Protein AF-A0A269PNB1-F1 (afdb_monomer_lite)

Foldseek 3Di:
DLPVLVVQLVVLVVCCVVPPDLVSLCSSLVSCVVNVNLVSNLVSLVSNCVRPNDLVSLVSNLVSCVVVVVLVSNLVSLVVCVVVPDDPVSLVSNLVSCVVVVVLQSNLVSVLVCLLVVNDDPVCVVVNLVSCCVNPRDVVSVVSVVVSVVVVVVVVD

Secondary structure (DSSP, 8-state):
-HHHHHHHHHHHHHHHHHS--HHHHHHHHHHHHHTT-HHHHHHHHHHHHHH---HHHHHHHHHHHHHTT-HHHHHHHHHHHGGG---HHHHHHHHHHHHHTT-HHHHHHHHHHHHHTT-S-GGGHHHHHHHHHHHH-HHHHHHHHHHHHHHHHHH--

Radius of gyration: 19.67 Å; chains: 1; bounding box: 58×27×48 Å

Sequence (157 aa):
MTGKLKLAAKLAKQKATIYASEENYLLASRLAVQSGDIASAAKLMEQVIKFKENKENLLKLHEYSRWQGNLVSALQVSLKLLKYQPNEKQLRAGLEEASSIADLAAMSDFYFVLVQKQWLKNDEYESWLTITDKAYGAEYVVTQLEKILKDLILIAF

Structure (mmCIF, N/CA/C/O backbone):
data_AF-A0A269PNB1-F1
#
_entry.id   AF-A0A269PNB1-F1
#
loop_
_atom_site.group_PDB
_atom_site.id
_atom_site.type_symbol
_atom_site.label_atom_id
_atom_site.label_alt_id
_atom_site.label_comp_id
_atom_site.label_asym_id
_atom_site.label_entity_id
_atom_site.label_seq_id
_atom_site.pdbx_PDB_ins_code
_atom_site.Cartn_x
_atom_site.Cartn_y
_atom_site.Cartn_z
_atom_site.occupancy
_atom_site.B_iso_or_equiv
_atom_site.auth_seq_id
_atom_site.auth_comp_id
_atom_site.auth_asym_id
_atom_site.auth_atom_id
_atom_site.pdbx_PDB_model_num
ATOM 1 N N . MET A 1 1 ? -21.532 -12.122 22.223 1.00 56.88 1 MET A N 1
ATOM 2 C CA . MET A 1 1 ? -20.282 -11.372 22.519 1.00 56.88 1 MET A CA 1
ATOM 3 C C . MET A 1 1 ? -20.094 -10.095 21.683 1.00 56.88 1 MET A C 1
ATOM 5 O O . MET A 1 1 ? -19.381 -9.204 22.123 1.00 56.88 1 MET A O 1
ATOM 9 N N . THR A 1 2 ? -20.773 -9.930 20.544 1.00 70.12 2 THR A N 1
ATOM 10 C CA . THR A 1 2 ? -20.612 -8.793 19.611 1.00 70.12 2 THR A CA 1
ATOM 11 C C . THR A 1 2 ? -21.078 -7.423 20.135 1.00 70.12 2 THR A C 1
ATOM 13 O O . THR A 1 2 ? -20.516 -6.401 19.752 1.00 70.12 2 THR A O 1
ATOM 16 N N . GLY A 1 3 ? -22.063 -7.368 21.040 1.00 85.25 3 GLY A N 1
ATOM 17 C CA . GLY A 1 3 ? -22.617 -6.098 21.541 1.00 85.25 3 GLY A CA 1
ATOM 18 C C . GLY A 1 3 ? -21.643 -5.251 22.373 1.00 85.25 3 GLY A C 1
ATOM 19 O O . GLY A 1 3 ? -21.555 -4.041 22.171 1.00 85.25 3 GLY A O 1
ATOM 20 N N . LYS A 1 4 ? -20.858 -5.878 23.265 1.00 91.31 4 LYS A N 1
ATOM 21 C CA . LYS A 1 4 ? -19.879 -5.167 24.113 1.00 91.31 4 LYS A CA 1
ATOM 22 C C . LYS A 1 4 ? -18.737 -4.570 23.286 1.00 91.31 4 LYS A C 1
ATOM 24 O O . LYS A 1 4 ? -18.339 -3.437 23.534 1.00 91.31 4 LYS A O 1
ATOM 29 N N . LEU A 1 5 ? -18.263 -5.300 22.272 1.00 91.44 5 LEU A N 1
ATOM 30 C CA . LEU A 1 5 ? -17.208 -4.831 21.367 1.00 91.44 5 LEU A CA 1
ATOM 31 C C . LEU A 1 5 ? -17.671 -3.646 20.514 1.00 91.44 5 LEU A C 1
ATOM 33 O O . LEU A 1 5 ? -16.953 -2.656 20.411 1.00 91.44 5 LEU A O 1
ATOM 37 N N . LYS A 1 6 ? -18.897 -3.691 19.974 1.00 93.12 6 LYS A N 1
ATOM 38 C CA . LYS A 1 6 ? -19.474 -2.557 19.233 1.00 93.12 6 LYS A CA 1
ATOM 39 C C . LYS A 1 6 ? -19.618 -1.306 20.105 1.00 93.12 6 LYS A C 1
ATOM 41 O O . LYS A 1 6 ? -19.312 -0.205 19.651 1.00 93.12 6 LYS A O 1
ATOM 46 N N . LEU A 1 7 ? -20.039 -1.464 21.364 1.00 94.75 7 LEU A N 1
ATOM 47 C CA . LEU A 1 7 ? -20.109 -0.346 22.308 1.00 94.75 7 LEU A CA 1
ATOM 48 C C . LEU A 1 7 ? -18.715 0.219 22.622 1.00 94.75 7 LEU A C 1
ATOM 50 O O . LEU A 1 7 ? -18.533 1.433 22.571 1.00 94.75 7 LEU A O 1
ATOM 54 N N . ALA A 1 8 ? -17.730 -0.642 22.887 1.00 95.44 8 ALA A N 1
ATOM 55 C CA . ALA A 1 8 ? -16.353 -0.223 23.144 1.00 95.44 8 ALA A CA 1
ATOM 56 C C . ALA A 1 8 ? -15.757 0.544 21.952 1.00 95.44 8 ALA A C 1
ATOM 58 O O . ALA A 1 8 ? -15.187 1.617 22.141 1.00 95.44 8 ALA A O 1
ATOM 59 N N . ALA A 1 9 ? -15.955 0.053 20.723 1.00 95.50 9 ALA A N 1
ATOM 60 C CA . ALA A 1 9 ? -15.525 0.736 19.504 1.00 95.50 9 ALA A CA 1
ATOM 61 C C . ALA A 1 9 ? -16.186 2.117 19.354 1.00 95.50 9 ALA A C 1
ATOM 63 O O . ALA A 1 9 ? -15.508 3.102 19.054 1.00 95.50 9 ALA A O 1
ATOM 64 N N . LYS A 1 10 ? -17.494 2.221 19.634 1.00 96.69 10 LYS A N 1
ATOM 65 C CA . LYS A 1 10 ? -18.222 3.499 19.608 1.00 96.69 10 LYS A CA 1
ATOM 66 C C . LYS A 1 10 ? -17.655 4.502 20.617 1.00 96.69 10 LYS A C 1
ATOM 68 O O . LYS A 1 10 ? -17.397 5.645 20.245 1.00 96.69 10 LYS A O 1
ATOM 73 N N . LEU A 1 11 ? -17.439 4.082 21.864 1.00 97.19 11 LEU A N 1
ATOM 74 C CA . LEU A 1 11 ? -16.887 4.941 22.919 1.00 97.19 11 LEU A CA 1
ATOM 75 C C . LEU A 1 11 ? -15.446 5.364 22.611 1.00 97.19 11 LEU A C 1
ATOM 77 O O . LEU A 1 11 ? -15.098 6.529 22.782 1.00 97.19 11 LEU A O 1
ATOM 81 N N . ALA A 1 12 ? -14.619 4.450 22.100 1.00 97.31 12 ALA A N 1
ATOM 82 C CA . ALA A 1 12 ? -13.248 4.766 21.710 1.00 97.31 12 ALA A CA 1
ATOM 83 C C . ALA A 1 12 ? -13.199 5.772 20.553 1.00 97.31 12 ALA A C 1
ATOM 85 O O . ALA A 1 12 ? -12.416 6.717 20.603 1.00 97.31 12 ALA A O 1
ATOM 86 N N . LYS A 1 13 ? -14.082 5.631 19.555 1.00 96.94 13 LYS A N 1
ATOM 87 C CA . LYS A 1 13 ? -14.230 6.611 18.471 1.00 96.94 13 LYS A CA 1
ATOM 88 C C . LYS A 1 13 ? -14.627 7.987 19.008 1.00 96.94 13 LYS A C 1
ATOM 90 O O . LYS A 1 13 ? -14.002 8.973 18.639 1.00 96.94 13 LYS A O 1
ATOM 95 N N . GLN A 1 14 ? -15.612 8.054 19.907 1.00 97.19 14 GLN A N 1
ATOM 96 C CA . GLN A 1 14 ? -16.012 9.313 20.550 1.00 97.19 14 GLN A CA 1
ATOM 97 C C . GLN A 1 14 ? -14.853 9.946 21.326 1.00 97.19 14 GLN A C 1
ATOM 99 O O . GLN A 1 14 ? -14.584 11.134 21.161 1.00 97.19 14 GLN A O 1
ATOM 104 N N . LYS A 1 15 ? -14.122 9.149 22.115 1.00 97.19 15 LYS A N 1
ATOM 105 C CA . LYS A 1 15 ? -12.938 9.613 22.845 1.00 97.19 15 LYS A CA 1
ATOM 106 C C . LYS A 1 15 ? -11.879 10.172 21.895 1.00 97.19 15 LYS A C 1
ATOM 108 O O . LYS A 1 15 ? -11.353 11.238 22.175 1.00 97.19 15 LYS A O 1
ATOM 113 N N . ALA A 1 16 ? -11.593 9.496 20.782 1.00 96.88 16 ALA A N 1
ATOM 114 C CA . ALA A 1 16 ? -10.615 9.958 19.797 1.00 96.88 16 ALA A CA 1
ATOM 115 C C . ALA A 1 16 ? -11.036 11.262 19.099 1.00 96.88 16 ALA A C 1
ATOM 117 O O . ALA A 1 16 ? -10.180 12.074 18.767 1.00 96.88 16 ALA A O 1
ATOM 118 N N . THR A 1 17 ? -12.340 11.490 18.912 1.00 94.94 17 THR A N 1
ATOM 119 C CA . THR A 1 17 ? -12.858 12.757 18.373 1.00 94.94 17 THR A CA 1
ATOM 120 C C . THR A 1 17 ? -12.750 13.907 19.376 1.00 94.94 17 THR A C 1
ATOM 122 O O . THR A 1 17 ? -12.390 15.010 18.983 1.00 94.94 17 THR A O 1
ATOM 125 N N . ILE A 1 18 ? -13.051 13.668 20.657 1.00 96.50 18 ILE A N 1
ATOM 126 C CA . ILE A 1 18 ? -13.021 14.711 21.701 1.00 96.50 18 ILE A CA 1
ATOM 127 C C . ILE A 1 18 ? -11.580 15.011 22.137 1.00 96.50 18 ILE A C 1
ATOM 129 O O . ILE A 1 18 ? -11.192 16.166 22.280 1.00 96.50 18 ILE A O 1
ATOM 133 N N . TYR A 1 19 ? -10.782 13.964 22.332 1.00 96.19 19 TYR A N 1
ATOM 134 C CA . TYR A 1 19 ? -9.398 14.023 22.789 1.00 96.19 19 TYR A CA 1
ATOM 135 C C . TYR A 1 19 ? -8.488 13.454 21.697 1.00 96.19 19 TYR A C 1
ATOM 137 O O . TYR A 1 19 ? -8.030 12.311 21.772 1.00 96.19 19 TYR A O 1
ATOM 145 N N . ALA A 1 20 ? -8.262 14.244 20.650 1.00 94.94 20 ALA A N 1
ATOM 146 C CA . ALA A 1 20 ? -7.485 13.825 19.490 1.00 94.94 20 ALA A CA 1
ATOM 147 C C . ALA A 1 20 ? -6.009 13.578 19.856 1.00 94.94 20 ALA A C 1
ATOM 149 O O . ALA A 1 20 ? -5.275 14.501 20.197 1.00 94.94 20 ALA A O 1
ATOM 150 N N . SER A 1 21 ? -5.577 12.320 19.765 1.00 95.62 21 SER A N 1
ATOM 151 C CA . SER A 1 21 ? -4.179 11.905 19.915 1.00 95.62 21 SER A CA 1
ATOM 152 C C . SER A 1 21 ? -3.910 10.638 19.104 1.00 95.62 21 SER A C 1
ATOM 154 O O . SER A 1 21 ? -4.839 9.871 18.828 1.00 95.62 21 SER A O 1
ATOM 156 N N . GLU A 1 22 ? -2.642 10.393 18.752 1.00 95.31 22 GLU A N 1
ATOM 157 C CA . GLU A 1 22 ? -2.219 9.169 18.050 1.00 95.31 22 GLU A CA 1
ATOM 158 C C . GLU A 1 22 ? -2.727 7.911 18.777 1.00 95.31 22 GLU A C 1
ATOM 160 O O . GLU A 1 22 ? -3.367 7.051 18.173 1.00 95.31 22 GLU A O 1
ATOM 165 N N . GLU A 1 23 ? -2.527 7.845 20.096 1.00 96.06 23 GLU A N 1
ATOM 166 C CA . GLU A 1 23 ? -2.924 6.712 20.938 1.00 96.06 23 GLU A CA 1
ATOM 167 C C . GLU A 1 23 ? -4.439 6.473 20.948 1.00 96.06 23 GLU A C 1
ATOM 169 O O . GLU A 1 23 ? -4.890 5.328 20.841 1.00 96.06 23 GLU A O 1
ATOM 174 N N . ASN A 1 24 ? -5.244 7.538 21.044 1.00 97.25 24 ASN A N 1
ATOM 175 C CA . ASN A 1 24 ? -6.699 7.400 21.058 1.00 97.25 24 ASN A CA 1
ATOM 176 C C . ASN A 1 24 ? -7.225 6.934 19.691 1.00 97.25 24 ASN A C 1
ATOM 178 O O . ASN A 1 24 ? -8.103 6.069 19.647 1.00 97.25 24 ASN A O 1
ATOM 182 N N . TYR A 1 25 ? -6.668 7.436 18.582 1.00 97.94 25 TYR A N 1
ATOM 183 C CA . TYR A 1 25 ? -7.028 6.966 17.240 1.00 97.94 25 TYR A CA 1
ATOM 184 C C . TYR A 1 25 ? -6.578 5.522 16.985 1.00 97.94 25 TYR A C 1
ATOM 186 O O . TYR A 1 25 ? -7.347 4.740 16.421 1.00 97.94 25 TYR A O 1
ATOM 194 N N . LEU A 1 26 ? -5.390 5.133 17.457 1.00 96.88 26 LEU A N 1
ATOM 195 C CA . LEU A 1 26 ? -4.899 3.754 17.382 1.00 96.88 26 LEU A CA 1
ATOM 196 C C . LEU A 1 26 ? -5.807 2.786 18.147 1.00 96.88 26 LEU A C 1
ATOM 198 O O . LEU A 1 26 ? -6.180 1.735 17.619 1.00 96.88 26 LEU A O 1
ATOM 202 N N . LEU A 1 27 ? -6.188 3.139 19.378 1.00 97.12 27 LEU A N 1
ATOM 203 C CA . LEU A 1 27 ? -7.104 2.334 20.185 1.00 97.12 27 LEU A CA 1
ATOM 204 C C . LEU A 1 27 ? -8.468 2.200 19.500 1.00 97.12 27 LEU A C 1
ATOM 206 O O . LEU A 1 27 ? -9.002 1.094 19.396 1.00 97.12 27 LEU A O 1
ATOM 210 N N . ALA A 1 28 ? -9.017 3.312 19.005 1.00 97.69 28 ALA A N 1
ATOM 211 C CA . ALA A 1 28 ? -10.292 3.315 18.302 1.00 97.69 28 ALA A CA 1
ATOM 212 C C . ALA A 1 28 ? -10.244 2.455 17.028 1.00 97.69 28 ALA A C 1
ATOM 214 O O . ALA A 1 28 ? -11.162 1.669 16.797 1.00 97.69 28 ALA A O 1
ATOM 215 N N . SER A 1 29 ? -9.172 2.553 16.232 1.00 97.81 29 SER A N 1
ATOM 216 C CA . SER A 1 29 ? -8.988 1.747 15.019 1.00 97.81 29 SER A CA 1
ATOM 217 C C . SER A 1 29 ? -8.949 0.252 15.349 1.00 97.81 29 SER A C 1
ATOM 219 O O . SER A 1 29 ? -9.688 -0.536 14.760 1.00 97.81 29 SER A O 1
ATOM 221 N N . ARG A 1 30 ? -8.178 -0.140 16.372 1.00 97.00 30 ARG A N 1
ATOM 222 C CA . ARG A 1 30 ? -8.081 -1.536 16.826 1.00 97.00 30 ARG A CA 1
ATOM 223 C C . ARG A 1 30 ? -9.433 -2.102 17.266 1.00 97.00 30 ARG A C 1
ATOM 225 O O . ARG A 1 30 ? -9.788 -3.213 16.882 1.00 97.00 30 ARG A O 1
ATOM 232 N N . LEU A 1 31 ? -10.190 -1.347 18.063 1.00 97.12 31 LEU A N 1
ATOM 233 C CA . LEU A 1 31 ? -11.515 -1.772 18.520 1.00 97.12 31 LEU A CA 1
ATOM 234 C C . LEU A 1 31 ? -12.521 -1.845 17.364 1.00 97.12 31 LEU A C 1
ATOM 236 O O . LEU A 1 31 ? -13.361 -2.743 17.350 1.00 97.12 31 LEU A O 1
ATOM 240 N N . ALA A 1 32 ? -12.414 -0.955 16.372 1.00 96.50 32 ALA A N 1
ATOM 241 C CA . ALA A 1 32 ? -13.229 -1.017 15.164 1.00 96.50 32 ALA A CA 1
ATOM 242 C C . ALA A 1 32 ? -12.985 -2.328 14.394 1.00 96.50 32 ALA A C 1
ATOM 244 O O . ALA A 1 32 ? -13.958 -3.036 14.124 1.00 96.50 32 ALA A O 1
ATOM 245 N N . VAL A 1 33 ? -11.722 -2.730 14.181 1.00 96.75 33 VAL A N 1
ATOM 246 C CA . VAL A 1 33 ? -11.385 -4.043 13.586 1.00 96.75 33 VAL A CA 1
ATOM 247 C C . VAL A 1 33 ? -11.995 -5.193 14.382 1.00 96.75 33 VAL A C 1
ATOM 249 O O . VAL A 1 33 ? -12.697 -6.027 13.819 1.00 96.75 33 VAL A O 1
ATOM 252 N N . GLN A 1 34 ? -11.792 -5.216 15.704 1.00 95.25 34 GLN A N 1
ATOM 253 C CA . GLN A 1 34 ? -12.322 -6.276 16.577 1.00 95.25 34 GLN A CA 1
ATOM 254 C C . GLN A 1 34 ? -13.855 -6.351 16.574 1.00 95.25 34 GLN A C 1
ATOM 256 O O . GLN A 1 34 ? -14.432 -7.405 16.837 1.00 95.25 34 GLN A O 1
ATOM 261 N N . SER A 1 35 ? -14.528 -5.237 16.285 1.00 95.06 35 SER A N 1
ATOM 262 C CA . SER A 1 35 ? -15.986 -5.173 16.159 1.00 95.06 35 SER A CA 1
ATOM 263 C C . SER A 1 35 ? -16.512 -5.554 14.766 1.00 95.06 35 SER A C 1
ATOM 265 O O . SER A 1 35 ? -17.731 -5.634 14.589 1.00 95.06 35 SER A O 1
ATOM 267 N N . GLY A 1 36 ? -15.616 -5.796 13.801 1.00 93.88 36 GLY A N 1
ATOM 268 C CA . GLY A 1 36 ? -15.922 -6.083 12.396 1.00 93.88 36 GLY A CA 1
ATOM 269 C C . GLY A 1 36 ? -16.133 -4.845 11.516 1.00 93.88 36 GLY A C 1
ATOM 270 O O . GLY A 1 36 ? -16.489 -4.985 10.351 1.00 93.88 36 GLY A O 1
ATOM 271 N N . ASP A 1 37 ? -15.920 -3.635 12.039 1.00 95.19 37 ASP A N 1
ATOM 272 C CA . ASP A 1 37 ? -16.062 -2.382 11.289 1.00 95.19 37 ASP A CA 1
ATOM 273 C C . ASP A 1 37 ? -14.713 -1.959 10.683 1.00 95.19 37 ASP A C 1
ATOM 275 O O . ASP A 1 37 ? -14.041 -1.033 11.150 1.00 95.19 37 ASP A O 1
ATOM 279 N N . ILE A 1 38 ? -14.300 -2.675 9.633 1.00 96.31 38 ILE A N 1
ATOM 280 C CA . ILE A 1 38 ? -13.030 -2.416 8.938 1.00 96.31 38 ILE A CA 1
ATOM 281 C C . ILE A 1 38 ? -13.035 -1.024 8.289 1.00 96.31 38 ILE A C 1
ATOM 283 O O . ILE A 1 38 ? -11.999 -0.359 8.255 1.00 96.31 38 ILE A O 1
ATOM 287 N N . ALA A 1 39 ? -14.195 -0.548 7.822 1.00 95.56 39 ALA A N 1
ATOM 288 C CA . ALA A 1 39 ? -14.363 0.783 7.235 1.00 95.56 39 ALA A CA 1
ATOM 289 C C . ALA A 1 39 ? -13.989 1.895 8.224 1.00 95.56 39 ALA A C 1
ATOM 291 O O . ALA A 1 39 ? -13.181 2.773 7.907 1.00 95.56 39 ALA A O 1
ATOM 292 N N . SER A 1 40 ? -14.529 1.846 9.446 1.00 96.25 40 SER A N 1
ATOM 293 C CA . SER A 1 40 ? -14.134 2.788 10.496 1.00 96.25 40 SER A CA 1
ATOM 294 C C . SER A 1 40 ? -12.674 2.608 10.900 1.00 96.25 40 SER A C 1
ATOM 296 O O . SER A 1 40 ? -11.997 3.608 11.139 1.00 96.25 40 SER A O 1
ATOM 298 N N . ALA A 1 41 ? -12.172 1.371 10.960 1.00 97.25 41 ALA A N 1
ATOM 299 C CA . ALA A 1 41 ? -10.780 1.111 11.317 1.00 97.25 41 ALA A CA 1
ATOM 300 C C . ALA A 1 41 ? -9.792 1.816 10.376 1.00 97.25 41 ALA A C 1
ATOM 302 O O . ALA A 1 41 ? -8.885 2.496 10.864 1.00 97.25 41 ALA A O 1
ATOM 303 N N . ALA A 1 42 ? -10.003 1.720 9.058 1.00 97.25 42 ALA A N 1
ATOM 304 C CA . ALA A 1 42 ? -9.180 2.399 8.056 1.00 97.25 42 ALA A CA 1
ATOM 305 C C . ALA A 1 42 ? -9.233 3.926 8.201 1.00 97.25 42 ALA A C 1
ATOM 307 O O . ALA A 1 42 ? -8.189 4.559 8.324 1.00 97.25 42 ALA A O 1
ATOM 308 N N . LYS A 1 43 ? -10.432 4.517 8.317 1.00 96.75 43 LYS A N 1
ATOM 309 C CA . LYS A 1 43 ? -10.590 5.976 8.498 1.00 96.75 43 LYS A CA 1
ATOM 310 C C . LYS A 1 43 ? -9.905 6.506 9.757 1.00 96.75 43 LYS A C 1
ATOM 312 O O . LYS A 1 43 ? -9.378 7.617 9.770 1.00 96.75 43 LYS A O 1
ATOM 317 N N . LEU A 1 44 ? -9.934 5.729 10.839 1.00 97.81 44 LEU A N 1
ATOM 318 C CA . LEU A 1 44 ? -9.232 6.068 12.076 1.00 97.81 44 LEU A CA 1
ATOM 319 C C . LEU A 1 44 ? -7.716 5.945 11.889 1.00 97.81 44 LEU A C 1
ATOM 321 O O . LEU A 1 44 ? -6.977 6.795 12.376 1.00 97.81 44 LEU A O 1
ATOM 325 N N . MET A 1 45 ? -7.259 4.945 11.135 1.00 97.75 45 MET A N 1
ATOM 326 C CA . MET A 1 45 ? -5.844 4.752 10.825 1.00 97.75 45 MET A CA 1
ATOM 327 C C . MET A 1 45 ? -5.275 5.861 9.929 1.00 97.75 45 MET A C 1
ATOM 329 O O . MET A 1 45 ? -4.142 6.293 10.127 1.00 97.75 45 MET A O 1
ATOM 333 N N . GLU A 1 46 ? -6.075 6.408 9.012 1.00 96.62 46 GLU A N 1
ATOM 334 C CA . GLU A 1 46 ? -5.719 7.630 8.281 1.00 96.62 46 GLU A CA 1
ATOM 335 C C . GLU A 1 46 ? -5.460 8.804 9.234 1.00 96.62 46 GLU A C 1
ATOM 337 O O . GLU A 1 46 ? -4.529 9.574 9.007 1.00 96.62 46 GLU A O 1
ATOM 342 N N . GLN A 1 47 ? -6.231 8.937 10.325 1.00 97.44 47 GLN A N 1
ATOM 343 C CA . GLN A 1 47 ? -5.947 9.965 11.333 1.00 97.44 47 GLN A CA 1
ATOM 344 C C . GLN A 1 47 ? -4.640 9.672 12.067 1.00 97.44 47 GLN A C 1
ATOM 346 O O . GLN A 1 47 ? -3.833 10.582 12.217 1.00 97.44 47 GLN A O 1
ATOM 351 N N . VAL A 1 48 ? -4.386 8.418 12.462 1.00 96.94 48 VAL A N 1
ATOM 352 C CA . VAL A 1 48 ? -3.109 8.014 13.085 1.00 96.94 48 VAL A CA 1
ATOM 353 C C . VAL A 1 48 ? -1.920 8.445 12.222 1.00 96.94 48 VAL A C 1
ATOM 355 O O . VAL A 1 48 ? -0.982 9.060 12.722 1.00 96.94 48 VAL A O 1
ATOM 358 N N . ILE A 1 49 ? -1.981 8.179 10.916 1.00 96.25 49 ILE A N 1
ATOM 359 C CA . ILE A 1 49 ? -0.911 8.519 9.970 1.00 96.25 49 ILE A CA 1
ATOM 360 C C . ILE A 1 49 ? -0.707 10.035 9.844 1.00 96.25 49 ILE A C 1
ATOM 362 O O . ILE A 1 49 ? 0.428 10.470 9.673 1.00 96.25 49 ILE A O 1
ATOM 366 N N . LYS A 1 50 ? -1.762 10.851 9.985 1.00 95.06 50 LYS A N 1
ATOM 367 C CA . LYS A 1 50 ? -1.625 12.320 10.017 1.00 95.06 50 LYS A CA 1
ATOM 368 C C . LYS A 1 50 ? -0.867 12.823 11.246 1.00 95.06 50 LYS A C 1
ATOM 370 O O . LYS A 1 50 ? -0.178 13.829 11.139 1.00 95.06 50 LYS A O 1
ATOM 375 N N . PHE A 1 51 ? -0.989 12.150 12.394 1.00 92.25 51 PHE A N 1
ATOM 376 C CA . PHE A 1 51 ? -0.185 12.477 13.579 1.00 92.25 51 PHE A CA 1
ATOM 377 C C . PHE A 1 51 ? 1.254 12.002 13.419 1.00 92.25 51 PHE A C 1
ATOM 379 O O . PHE A 1 51 ? 2.192 12.749 13.689 1.00 92.25 51 PHE A O 1
ATOM 386 N N . LYS A 1 52 ? 1.423 10.747 12.996 1.00 91.19 52 LYS A N 1
ATOM 387 C CA . LYS A 1 52 ? 2.733 10.120 12.866 1.00 91.19 52 LYS A CA 1
ATOM 388 C C . LYS A 1 52 ? 2.728 9.078 11.762 1.00 91.19 52 LYS A C 1
ATOM 390 O O . LYS A 1 52 ? 2.358 7.913 11.953 1.00 91.19 52 LYS A O 1
ATOM 395 N N . GLU A 1 53 ? 3.216 9.491 10.601 1.00 94.44 53 GLU A N 1
ATOM 396 C CA . GLU A 1 53 ? 3.446 8.573 9.499 1.00 94.44 53 GLU A CA 1
ATOM 397 C C . GLU A 1 53 ? 4.703 7.738 9.774 1.00 94.44 53 GLU A C 1
ATOM 399 O O . GLU A 1 53 ? 5.815 8.250 9.904 1.00 94.44 53 GLU A O 1
ATOM 404 N N . ASN A 1 54 ? 4.523 6.425 9.879 1.00 95.50 54 ASN A N 1
ATOM 405 C CA . ASN A 1 54 ? 5.614 5.467 9.999 1.00 95.50 54 ASN A CA 1
ATOM 406 C C . ASN A 1 54 ? 5.254 4.165 9.272 1.00 95.50 54 ASN A C 1
ATOM 408 O O . ASN A 1 54 ? 4.091 3.926 8.936 1.00 95.50 54 ASN A O 1
ATOM 412 N N . LYS A 1 55 ? 6.267 3.322 9.042 1.00 95.81 55 LYS A N 1
ATOM 413 C CA . LYS A 1 55 ? 6.129 2.061 8.303 1.00 95.81 55 LYS A CA 1
ATOM 414 C C . LYS A 1 55 ? 5.040 1.157 8.884 1.00 95.81 55 LYS A C 1
ATOM 416 O O . LYS A 1 55 ? 4.214 0.653 8.135 1.00 95.81 55 LYS A O 1
ATOM 421 N N . GLU A 1 56 ? 5.022 0.959 10.201 1.00 95.69 56 GLU A N 1
ATOM 422 C CA . GLU A 1 56 ? 4.069 0.057 10.861 1.00 95.69 56 GLU A CA 1
ATOM 423 C C . GLU A 1 56 ? 2.622 0.538 10.688 1.00 95.69 56 GLU A C 1
ATOM 425 O O . GLU A 1 56 ? 1.724 -0.247 10.383 1.00 95.69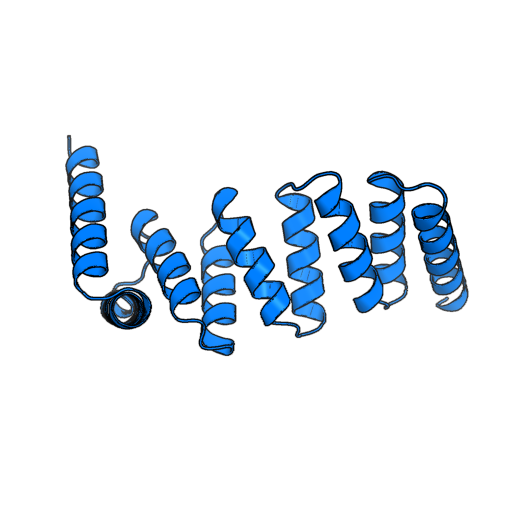 56 GLU A O 1
ATOM 430 N N . ASN A 1 57 ? 2.404 1.845 10.828 1.00 96.06 57 ASN A N 1
ATOM 431 C CA . ASN A 1 57 ? 1.089 2.449 10.682 1.00 96.06 57 ASN A CA 1
ATOM 432 C C . ASN A 1 57 ? 0.581 2.373 9.233 1.00 96.06 57 ASN A C 1
ATOM 434 O O . ASN A 1 57 ? -0.589 2.066 9.001 1.00 96.06 57 ASN A O 1
ATOM 438 N N . LEU A 1 58 ? 1.463 2.590 8.255 1.00 97.81 58 LEU A N 1
ATOM 439 C CA . LEU A 1 58 ? 1.126 2.421 6.843 1.00 97.81 58 LEU A CA 1
ATOM 440 C C . LEU A 1 58 ? 0.802 0.963 6.508 1.00 97.81 58 LEU A C 1
ATOM 442 O O . LEU A 1 58 ? -0.186 0.718 5.830 1.00 97.81 58 LEU A O 1
ATOM 446 N N . LEU A 1 59 ? 1.555 -0.009 7.031 1.00 96.81 59 LEU A N 1
ATOM 447 C CA . LEU A 1 59 ? 1.263 -1.429 6.800 1.00 96.81 59 LEU A CA 1
ATOM 448 C C . LEU A 1 59 ? -0.122 -1.836 7.320 1.00 96.81 59 LEU A C 1
ATOM 450 O O . LEU A 1 59 ? -0.843 -2.548 6.628 1.00 96.81 59 LEU A O 1
ATOM 454 N N . LYS A 1 60 ? -0.536 -1.334 8.490 1.00 96.88 60 LYS A N 1
ATOM 455 C CA . LYS A 1 60 ? -1.894 -1.575 9.011 1.00 96.88 60 LYS A CA 1
ATOM 456 C C . LYS A 1 60 ? -2.968 -0.946 8.124 1.00 96.88 60 LYS A C 1
ATOM 458 O O . LYS A 1 60 ? -3.978 -1.582 7.842 1.00 96.88 60 LYS A O 1
ATOM 463 N N . LEU A 1 61 ? -2.766 0.293 7.666 1.00 97.75 61 LEU A N 1
ATOM 464 C CA . LEU A 1 61 ? -3.725 0.931 6.756 1.00 97.75 61 LEU A CA 1
ATOM 465 C C . LEU A 1 61 ? -3.806 0.195 5.408 1.00 97.75 61 LEU A C 1
ATOM 467 O O . LEU A 1 61 ? -4.900 0.050 4.859 1.00 97.75 61 LEU A O 1
ATOM 471 N N . HIS A 1 62 ? -2.671 -0.283 4.892 1.00 97.94 62 HIS A N 1
ATOM 472 C CA . HIS A 1 62 ? -2.606 -1.097 3.677 1.00 97.94 62 HIS A CA 1
ATOM 473 C C . HIS A 1 62 ? -3.439 -2.373 3.825 1.00 97.94 62 HIS A C 1
ATOM 475 O O . HIS A 1 62 ? -4.327 -2.628 3.012 1.00 97.94 62 HIS 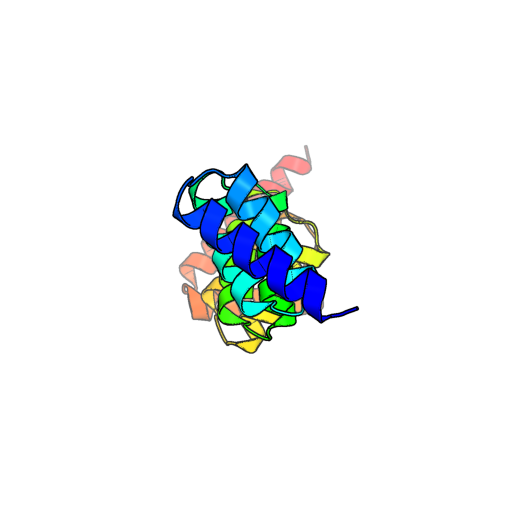A O 1
ATOM 481 N N . GLU A 1 63 ? -3.235 -3.106 4.920 1.00 97.19 63 GLU A N 1
ATOM 482 C CA . GLU A 1 63 ? -3.988 -4.317 5.247 1.00 97.19 63 GLU A CA 1
ATOM 483 C C . GLU A 1 63 ? -5.497 -4.049 5.329 1.00 97.19 63 GLU A C 1
ATOM 485 O O . GLU A 1 63 ? -6.289 -4.748 4.693 1.00 97.19 63 GLU A O 1
ATOM 490 N N . TYR A 1 64 ? -5.912 -2.989 6.030 1.00 97.62 64 TYR A N 1
ATOM 491 C CA . TYR A 1 64 ? -7.331 -2.634 6.131 1.00 97.62 64 TYR A CA 1
ATOM 492 C C . TYR A 1 64 ? -7.937 -2.265 4.774 1.00 97.62 64 TYR A C 1
ATOM 494 O O . TYR A 1 64 ? -9.075 -2.637 4.493 1.00 97.62 64 TYR A O 1
ATOM 502 N N . SER A 1 65 ? -7.184 -1.566 3.921 1.00 97.12 65 SER A N 1
ATOM 503 C CA . SER A 1 65 ? -7.631 -1.203 2.570 1.00 97.12 65 SER A CA 1
ATOM 504 C C . SER A 1 65 ? -7.816 -2.446 1.697 1.00 97.12 65 SER A C 1
ATOM 506 O O . SER A 1 65 ? -8.829 -2.574 1.007 1.00 97.12 65 SER A O 1
ATOM 508 N N . ARG A 1 66 ? -6.892 -3.413 1.793 1.00 96.06 66 ARG A N 1
ATOM 509 C CA . ARG A 1 66 ? -6.996 -4.713 1.114 1.00 96.06 66 ARG A CA 1
ATOM 510 C C . ARG A 1 66 ? -8.188 -5.528 1.606 1.00 96.06 66 ARG A C 1
ATOM 512 O O . ARG A 1 66 ? -8.924 -6.055 0.780 1.00 96.06 66 ARG A O 1
ATOM 519 N N . TRP A 1 67 ? -8.437 -5.592 2.916 1.00 96.00 67 TRP A N 1
ATOM 520 C CA . TRP A 1 67 ? -9.609 -6.290 3.468 1.00 96.00 67 TRP A CA 1
ATOM 521 C C . TRP A 1 67 ? -10.942 -5.700 3.005 1.00 96.00 67 TRP A C 1
ATOM 523 O O . TRP A 1 67 ? -11.929 -6.422 2.902 1.00 96.00 67 TRP A O 1
ATOM 533 N N . GLN A 1 68 ? -10.980 -4.401 2.707 1.00 95.62 68 GLN A N 1
ATOM 534 C CA . GLN A 1 68 ? -12.161 -3.742 2.145 1.00 95.62 68 GLN A CA 1
ATOM 535 C C . GLN A 1 68 ? -12.318 -3.954 0.633 1.00 95.62 68 GLN A C 1
ATOM 537 O O . GLN A 1 68 ? -13.327 -3.534 0.074 1.00 95.62 68 GLN A O 1
ATOM 542 N N . GLY A 1 69 ? -11.320 -4.531 -0.044 1.00 94.75 69 GLY A N 1
ATOM 543 C CA . GLY A 1 69 ? -11.262 -4.563 -1.506 1.00 94.75 69 GLY A CA 1
ATOM 544 C C . GLY A 1 69 ? -11.039 -3.184 -2.141 1.00 94.75 69 GLY A C 1
ATOM 545 O O . GLY A 1 69 ? -11.234 -3.024 -3.342 1.00 94.75 69 GLY A O 1
ATOM 546 N N . ASN A 1 70 ? -10.631 -2.175 -1.363 1.00 96.31 70 ASN A N 1
ATOM 547 C CA . ASN A 1 70 ? -10.366 -0.835 -1.873 1.00 96.31 70 ASN A CA 1
ATOM 548 C C . ASN A 1 70 ? -8.936 -0.761 -2.428 1.00 96.31 70 ASN A C 1
ATOM 550 O O . ASN A 1 70 ? -8.003 -0.320 -1.751 1.00 96.31 70 ASN A O 1
ATOM 554 N N . LEU A 1 71 ? -8.778 -1.222 -3.671 1.00 95.94 71 LEU A N 1
ATOM 555 C CA . LEU A 1 71 ? -7.485 -1.295 -4.354 1.00 95.94 71 LEU A CA 1
ATOM 556 C C . LEU A 1 71 ? -6.853 0.079 -4.593 1.00 95.94 71 LEU A C 1
ATOM 558 O O . LEU A 1 71 ? -5.637 0.195 -4.517 1.00 95.94 71 LEU A O 1
ATOM 562 N N . VAL A 1 72 ? -7.659 1.125 -4.799 1.00 97.25 72 VAL A N 1
ATOM 563 C CA . VAL A 1 72 ? -7.152 2.497 -4.965 1.00 97.25 72 VAL A CA 1
ATOM 564 C C . VAL A 1 72 ? -6.470 2.970 -3.681 1.00 97.25 72 VAL A C 1
ATOM 566 O O . VAL A 1 72 ? -5.332 3.434 -3.718 1.00 97.25 72 VAL A O 1
ATOM 569 N N . SER A 1 73 ? -7.125 2.811 -2.527 1.00 96.88 73 SER A N 1
ATOM 570 C CA . SER A 1 73 ? -6.514 3.167 -1.242 1.00 96.88 73 SER A CA 1
ATOM 571 C C . SER A 1 73 ? -5.340 2.257 -0.888 1.00 96.88 73 SER A C 1
ATOM 573 O O . SER A 1 73 ? -4.340 2.748 -0.369 1.00 96.88 73 SER A O 1
ATOM 575 N N . ALA A 1 74 ? -5.414 0.958 -1.200 1.00 98.06 74 ALA A N 1
ATOM 576 C CA . ALA A 1 74 ? -4.286 0.047 -1.004 1.00 98.06 74 ALA A CA 1
ATOM 577 C C . ALA A 1 74 ? -3.059 0.514 -1.804 1.00 98.06 74 ALA A C 1
ATOM 579 O O . ALA A 1 74 ? -2.003 0.730 -1.210 1.00 98.06 74 ALA A O 1
ATOM 580 N N . LEU A 1 75 ? -3.228 0.811 -3.097 1.00 98.50 75 LEU A N 1
ATOM 581 C CA . LEU A 1 75 ? -2.152 1.294 -3.957 1.00 98.50 75 LEU A CA 1
ATOM 582 C C . LEU A 1 75 ? -1.527 2.594 -3.439 1.00 98.50 75 LEU A C 1
ATOM 584 O O . LEU A 1 75 ? -0.304 2.711 -3.368 1.00 98.50 75 LEU A O 1
ATOM 588 N N . GLN A 1 76 ? -2.349 3.564 -3.025 1.00 97.88 76 GLN A N 1
ATOM 589 C CA . GLN A 1 76 ? -1.855 4.823 -2.453 1.00 97.88 76 GLN A CA 1
ATOM 590 C C . GLN A 1 76 ? -0.939 4.586 -1.247 1.00 97.88 76 GLN A C 1
ATOM 592 O O . GLN A 1 76 ? 0.067 5.277 -1.069 1.00 97.88 76 GLN A O 1
ATOM 597 N N . VAL A 1 77 ? -1.264 3.600 -0.411 1.00 97.94 77 VAL A N 1
ATOM 598 C CA . VAL A 1 77 ? -0.434 3.237 0.740 1.00 97.94 77 VAL A CA 1
ATOM 599 C C . VAL A 1 77 ? 0.810 2.462 0.303 1.00 97.94 77 VAL A C 1
ATOM 601 O O . VAL A 1 77 ? 1.891 2.732 0.826 1.00 97.94 77 VAL A O 1
ATOM 604 N N . SER A 1 78 ? 0.701 1.565 -0.679 1.00 98.38 78 SER A N 1
ATOM 605 C CA . SER A 1 78 ? 1.839 0.842 -1.262 1.00 98.38 78 SER A CA 1
ATOM 606 C C . SER A 1 78 ? 2.889 1.795 -1.839 1.00 98.38 78 SER A C 1
ATOM 608 O O . SER A 1 78 ? 4.078 1.637 -1.561 1.00 98.38 78 SER A O 1
ATOM 610 N N . LEU A 1 79 ? 2.464 2.846 -2.546 1.00 98.25 79 LEU A N 1
ATOM 611 C CA . LEU A 1 79 ? 3.354 3.899 -3.043 1.00 98.25 79 LEU A CA 1
ATOM 612 C C . LEU A 1 79 ? 4.060 4.634 -1.897 1.00 98.25 79 LEU A C 1
ATOM 614 O O . LEU A 1 79 ? 5.276 4.822 -1.925 1.00 98.25 79 LEU A O 1
ATOM 618 N N . LYS A 1 80 ? 3.337 4.979 -0.822 1.00 97.50 80 LYS A N 1
ATOM 619 C CA . LYS A 1 80 ? 3.961 5.559 0.380 1.00 97.50 80 LYS A CA 1
ATOM 620 C C . LYS A 1 80 ? 4.963 4.615 1.038 1.00 97.50 80 LYS A C 1
ATOM 622 O O . LYS A 1 80 ? 5.929 5.086 1.633 1.00 97.50 80 LYS A O 1
ATOM 627 N N . LEU A 1 81 ? 4.746 3.303 0.966 1.00 97.75 81 LEU A N 1
ATOM 628 C CA . LEU A 1 81 ? 5.638 2.298 1.544 1.00 97.75 81 LEU A CA 1
ATOM 629 C C . LEU A 1 81 ? 6.964 2.155 0.781 1.00 97.75 81 LEU A C 1
ATOM 631 O O . LEU A 1 81 ? 7.932 1.681 1.383 1.00 97.75 81 LEU A O 1
ATOM 635 N N . LEU A 1 82 ? 7.065 2.637 -0.466 1.00 96.94 82 LEU A N 1
ATOM 636 C CA . LEU A 1 82 ? 8.315 2.624 -1.241 1.00 96.94 82 LEU A CA 1
ATOM 637 C C . LEU A 1 82 ? 9.473 3.326 -0.513 1.00 96.94 82 LEU A C 1
ATOM 639 O O . LEU A 1 82 ? 10.609 2.854 -0.562 1.00 96.94 82 LEU A O 1
ATOM 643 N N . LYS A 1 83 ? 9.193 4.383 0.261 1.00 95.81 83 LYS A N 1
ATOM 644 C CA . LYS A 1 83 ? 10.220 5.109 1.036 1.00 95.81 83 LYS A CA 1
ATOM 645 C C . LYS A 1 83 ? 10.733 4.363 2.274 1.00 95.81 83 LYS A C 1
ATOM 647 O O . LYS A 1 83 ? 11.687 4.808 2.902 1.00 95.81 83 LYS A O 1
ATOM 652 N N . TYR A 1 84 ? 10.114 3.241 2.643 1.00 95.88 84 TYR A N 1
ATOM 653 C CA . TYR A 1 84 ? 10.434 2.479 3.856 1.00 95.88 84 TYR A CA 1
ATOM 654 C C . TYR A 1 84 ? 11.141 1.152 3.568 1.00 95.88 84 TYR A C 1
ATOM 656 O O . TYR A 1 84 ? 10.990 0.197 4.340 1.00 95.88 84 TYR A O 1
ATOM 664 N N . GLN A 1 85 ? 11.908 1.095 2.474 1.00 93.88 85 GLN A N 1
ATOM 665 C CA . GLN A 1 85 ? 12.648 -0.094 2.041 1.00 93.88 85 GLN A CA 1
ATOM 666 C C . GLN A 1 85 ? 11.734 -1.335 2.019 1.00 93.88 85 GLN A C 1
ATOM 668 O O . GLN A 1 85 ? 11.837 -2.208 2.892 1.00 93.88 85 GLN A O 1
ATOM 673 N N . PRO A 1 86 ? 10.771 -1.387 1.083 1.00 96.12 86 PRO A N 1
ATOM 674 C CA . PRO A 1 86 ? 9.871 -2.524 0.970 1.00 96.12 86 PRO A CA 1
ATOM 675 C C . PRO A 1 86 ? 10.650 -3.793 0.607 1.00 96.12 86 PRO A C 1
ATOM 677 O O . PRO A 1 86 ? 11.675 -3.743 -0.083 1.00 96.12 86 PRO A O 1
ATOM 680 N N . ASN A 1 87 ? 10.157 -4.935 1.082 1.00 96.62 87 ASN A N 1
ATOM 681 C CA . ASN A 1 87 ? 10.631 -6.240 0.627 1.00 96.62 87 ASN A CA 1
ATOM 682 C C . ASN A 1 87 ? 9.970 -6.625 -0.706 1.00 96.62 87 ASN A C 1
ATOM 684 O O . ASN A 1 87 ? 9.039 -5.959 -1.163 1.00 96.62 87 ASN A O 1
ATOM 688 N N . GLU A 1 88 ? 10.438 -7.711 -1.322 1.00 97.56 88 GLU A N 1
ATOM 689 C CA . GLU A 1 88 ? 9.935 -8.132 -2.630 1.00 97.56 88 GLU A CA 1
ATOM 690 C C . GLU A 1 88 ? 8.421 -8.365 -2.605 1.00 97.56 88 GLU A C 1
ATOM 692 O O . GLU A 1 88 ? 7.703 -7.835 -3.445 1.00 97.56 88 GLU A O 1
ATOM 697 N N . LYS A 1 89 ? 7.905 -9.065 -1.587 1.00 97.19 89 LYS A N 1
ATOM 698 C CA . LYS A 1 89 ? 6.466 -9.332 -1.449 1.00 97.19 89 LYS A CA 1
ATOM 699 C C . LYS A 1 89 ? 5.632 -8.045 -1.447 1.00 97.19 89 LYS A C 1
ATOM 701 O O . LYS A 1 89 ? 4.568 -8.012 -2.054 1.00 97.19 89 LYS A O 1
ATOM 706 N N . GLN A 1 90 ? 6.104 -6.999 -0.774 1.00 97.31 90 GLN A N 1
ATOM 707 C CA . GLN A 1 90 ? 5.427 -5.700 -0.725 1.00 97.31 90 GLN A CA 1
ATOM 708 C C . GLN A 1 90 ? 5.440 -4.997 -2.086 1.00 97.31 90 GLN A C 1
ATOM 710 O O . GLN A 1 90 ? 4.418 -4.453 -2.490 1.00 97.31 90 GLN A O 1
ATOM 715 N N . LEU A 1 91 ? 6.560 -5.049 -2.813 1.00 98.25 91 LEU A N 1
ATOM 716 C CA . LEU A 1 91 ? 6.650 -4.500 -4.171 1.00 98.25 91 LEU A CA 1
ATOM 717 C C . LEU A 1 91 ? 5.728 -5.239 -5.142 1.00 98.25 91 LEU A C 1
ATOM 719 O O . LEU A 1 91 ? 5.018 -4.611 -5.918 1.00 98.25 91 LEU A O 1
ATOM 723 N N . ARG A 1 92 ? 5.698 -6.573 -5.059 1.00 98.06 92 ARG A N 1
ATOM 724 C CA . ARG A 1 92 ? 4.835 -7.428 -5.884 1.00 98.06 92 ARG A CA 1
ATOM 725 C C . ARG A 1 92 ? 3.354 -7.151 -5.621 1.00 98.06 92 ARG A C 1
ATOM 727 O O . ARG A 1 92 ? 2.592 -7.036 -6.572 1.00 98.06 92 ARG A O 1
ATOM 734 N N . ALA A 1 93 ? 2.964 -6.984 -4.356 1.00 97.62 93 ALA A N 1
ATOM 735 C CA . ALA A 1 93 ? 1.596 -6.613 -3.996 1.00 97.62 93 ALA A CA 1
ATOM 736 C C . ALA A 1 93 ? 1.209 -5.229 -4.545 1.00 97.62 93 ALA A C 1
ATOM 738 O O . ALA A 1 93 ? 0.134 -5.080 -5.117 1.00 97.62 93 ALA A O 1
ATOM 739 N N . GLY A 1 94 ? 2.098 -4.236 -4.436 1.00 98.19 94 GLY A N 1
ATOM 740 C CA . GLY A 1 94 ? 1.870 -2.909 -5.014 1.00 98.19 94 GLY A CA 1
ATOM 741 C C . GLY A 1 94 ? 1.753 -2.933 -6.541 1.00 98.19 94 GLY A C 1
ATOM 742 O O . GLY A 1 94 ? 0.876 -2.282 -7.104 1.00 98.19 94 GLY A O 1
ATOM 743 N N . LEU A 1 95 ? 2.574 -3.743 -7.214 1.00 98.31 95 LEU A N 1
ATOM 744 C CA . LEU A 1 95 ? 2.494 -3.946 -8.660 1.00 98.31 95 LEU A CA 1
ATOM 745 C C . LEU A 1 95 ? 1.170 -4.608 -9.081 1.00 98.31 95 LEU A C 1
ATOM 747 O O . LEU A 1 95 ? 0.559 -4.180 -10.058 1.00 98.31 95 LEU A O 1
ATOM 751 N N . GLU A 1 96 ? 0.703 -5.617 -8.341 1.00 98.12 96 GLU A N 1
ATOM 752 C CA . GLU A 1 96 ? -0.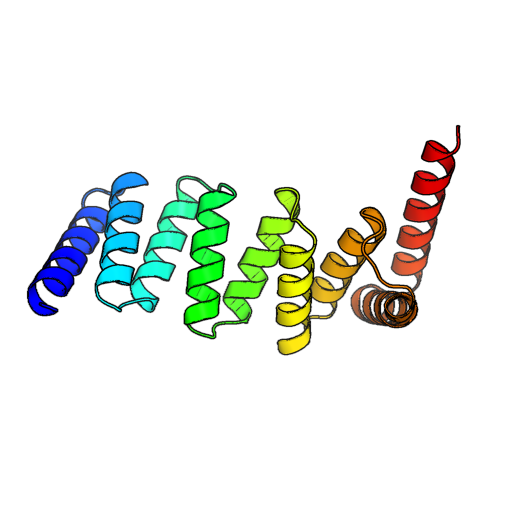603 -6.258 -8.561 1.00 98.12 96 GLU A CA 1
ATOM 753 C C . GLU A 1 96 ? -1.753 -5.255 -8.387 1.00 98.12 96 GLU A C 1
ATOM 755 O O . GLU A 1 96 ? -2.668 -5.203 -9.209 1.00 98.12 96 GLU A O 1
ATOM 760 N N . GLU A 1 97 ? -1.697 -4.428 -7.340 1.00 98.44 97 GLU A N 1
ATOM 761 C CA . GLU A 1 97 ? -2.676 -3.366 -7.086 1.00 98.44 97 GLU A CA 1
ATOM 762 C C . GLU A 1 97 ? -2.709 -2.346 -8.227 1.00 98.44 97 GLU A C 1
ATOM 764 O O . GLU A 1 97 ? -3.787 -2.045 -8.739 1.00 98.44 97 GLU A O 1
ATOM 769 N N . ALA A 1 98 ? -1.540 -1.867 -8.664 1.00 98.50 98 ALA A N 1
ATOM 770 C CA . ALA A 1 98 ? -1.408 -0.923 -9.771 1.00 98.50 98 ALA A CA 1
ATOM 771 C C . ALA A 1 98 ? -1.941 -1.516 -11.081 1.00 98.50 98 ALA A C 1
ATOM 773 O O . ALA A 1 98 ? -2.742 -0.886 -11.772 1.00 98.50 98 ALA A O 1
ATOM 774 N N . SER A 1 99 ? -1.572 -2.765 -11.378 1.00 98.00 99 SER A N 1
ATOM 775 C CA . SER A 1 99 ? -2.054 -3.495 -12.550 1.00 98.00 99 SER A CA 1
ATOM 776 C C . SER A 1 99 ? -3.569 -3.678 -12.534 1.00 98.00 99 SER A C 1
ATOM 778 O O . SER A 1 99 ? -4.209 -3.546 -13.575 1.00 98.00 99 SER A O 1
ATOM 780 N N . SER A 1 100 ? -4.152 -3.970 -11.369 1.00 97.88 100 SER A N 1
ATOM 781 C CA . SER A 1 100 ? -5.593 -4.211 -11.222 1.00 97.88 100 SER A CA 1
ATOM 782 C C . SER A 1 100 ? -6.437 -2.973 -11.520 1.00 97.88 100 SER A C 1
ATOM 784 O O . SER A 1 100 ? -7.605 -3.107 -11.880 1.00 97.88 100 SER A O 1
ATOM 786 N N . ILE A 1 101 ? -5.861 -1.775 -11.377 1.00 97.25 101 ILE A N 1
ATOM 787 C CA . ILE A 1 101 ? -6.530 -0.506 -11.691 1.00 97.25 101 ILE A CA 1
ATOM 788 C C . ILE A 1 101 ? -5.932 0.208 -12.915 1.00 97.25 101 ILE A C 1
ATOM 790 O O . ILE A 1 101 ? -6.291 1.351 -13.181 1.00 97.25 101 ILE A O 1
ATOM 794 N N . ALA A 1 102 ? -5.048 -0.466 -13.661 1.00 97.75 102 ALA A N 1
ATOM 795 C CA . ALA A 1 102 ? -4.352 0.047 -14.843 1.00 97.75 102 ALA A CA 1
ATOM 796 C C . ALA A 1 102 ? -3.552 1.353 -14.619 1.00 97.75 102 ALA A C 1
ATOM 798 O O . ALA A 1 102 ? -3.439 2.182 -15.524 1.00 97.75 102 ALA A O 1
ATOM 799 N N . ASP A 1 103 ? -2.964 1.535 -13.432 1.00 98.44 103 ASP A N 1
ATOM 800 C CA . ASP A 1 103 ? -2.097 2.679 -13.128 1.00 98.44 103 ASP A CA 1
ATOM 801 C C . ASP A 1 103 ? -0.665 2.425 -13.630 1.00 98.44 103 ASP A C 1
ATOM 803 O O . ASP A 1 103 ? 0.186 1.885 -12.921 1.00 98.44 103 ASP A O 1
ATOM 807 N N . LEU A 1 104 ? -0.403 2.800 -14.886 1.00 98.25 104 LEU A N 1
ATOM 808 C CA . LEU A 1 104 ? 0.887 2.566 -15.548 1.00 98.25 104 LEU A CA 1
ATOM 809 C C . LEU A 1 104 ? 2.058 3.279 -14.858 1.00 98.25 104 LEU A C 1
ATOM 811 O O . LEU A 1 104 ? 3.163 2.737 -14.821 1.00 98.25 104 LEU A O 1
ATOM 815 N N . ALA A 1 105 ? 1.819 4.468 -14.302 1.00 98.00 105 ALA A N 1
ATOM 816 C CA . ALA A 1 105 ? 2.829 5.236 -13.584 1.00 98.00 105 ALA A CA 1
ATOM 817 C C . ALA A 1 105 ? 3.268 4.480 -12.325 1.00 98.00 105 ALA A C 1
ATOM 819 O O . ALA A 1 105 ? 4.449 4.175 -12.156 1.00 98.00 105 ALA A O 1
ATOM 820 N N . ALA A 1 106 ? 2.303 4.053 -11.508 1.00 98.38 106 ALA A N 1
ATOM 821 C CA . ALA A 1 106 ? 2.595 3.257 -10.324 1.00 98.38 106 ALA A CA 1
ATOM 822 C C . ALA A 1 106 ? 3.238 1.904 -10.674 1.00 98.38 106 ALA A C 1
ATOM 824 O O . ALA A 1 106 ? 4.190 1.490 -10.013 1.00 98.38 106 ALA A O 1
ATOM 825 N N . MET A 1 107 ? 2.770 1.217 -11.725 1.00 98.62 107 MET A N 1
ATOM 826 C CA . MET A 1 107 ? 3.405 -0.022 -12.196 1.00 98.62 107 MET A CA 1
ATOM 827 C C . MET A 1 107 ? 4.882 0.210 -12.545 1.00 98.62 107 MET A C 1
ATOM 829 O O . MET A 1 107 ? 5.738 -0.564 -12.116 1.00 98.62 107 MET A O 1
ATOM 833 N N . SER A 1 108 ? 5.187 1.281 -13.284 1.00 97.81 108 SER A N 1
ATOM 834 C CA . SER A 1 108 ? 6.558 1.666 -13.627 1.00 97.81 108 SER A CA 1
ATOM 835 C C . SER A 1 108 ? 7.408 1.934 -12.379 1.00 97.81 108 SER A C 1
ATOM 837 O O . SER A 1 108 ? 8.537 1.447 -12.307 1.00 97.81 108 SER A O 1
ATOM 839 N N . ASP A 1 109 ? 6.872 2.634 -11.375 1.00 97.44 109 ASP A N 1
ATOM 840 C CA . ASP A 1 109 ? 7.572 2.893 -10.109 1.00 97.44 109 ASP A CA 1
ATOM 841 C C . ASP A 1 109 ? 7.914 1.592 -9.361 1.00 97.44 109 ASP A C 1
ATOM 843 O O . ASP A 1 109 ? 9.049 1.406 -8.912 1.00 97.44 109 ASP A O 1
ATOM 847 N N . PHE A 1 110 ? 6.970 0.646 -9.259 1.00 98.44 110 PHE A N 1
ATOM 848 C CA . PHE A 1 110 ? 7.229 -0.651 -8.620 1.00 98.44 110 PHE A CA 1
ATOM 849 C C . PHE A 1 110 ? 8.247 -1.488 -9.393 1.00 98.44 110 PHE A C 1
ATOM 851 O O . PHE A 1 110 ? 9.154 -2.059 -8.778 1.00 98.44 110 PHE A O 1
ATOM 858 N N . TYR A 1 111 ? 8.131 -1.550 -10.723 1.00 97.81 111 TYR A N 1
ATOM 859 C CA . TYR A 1 111 ? 9.105 -2.253 -11.552 1.00 97.81 111 TYR A CA 1
ATOM 860 C C . TYR A 1 111 ? 10.501 -1.667 -11.403 1.00 97.81 111 TYR A C 1
ATOM 862 O O . TYR A 1 111 ? 11.458 -2.418 -11.226 1.00 97.81 111 TYR A O 1
ATOM 870 N N . PHE A 1 112 ? 10.626 -0.342 -11.404 1.00 95.88 112 PHE A N 1
ATOM 871 C CA . PHE A 1 112 ? 11.919 0.299 -11.252 1.00 95.88 112 PHE A CA 1
ATOM 872 C C . PHE A 1 112 ? 12.597 -0.105 -9.933 1.00 95.88 112 PHE A C 1
ATOM 874 O O . PHE A 1 112 ? 13.765 -0.497 -9.931 1.00 95.88 112 PHE A O 1
ATOM 881 N N . VAL A 1 113 ? 11.857 -0.124 -8.819 1.00 96.00 113 VAL A N 1
ATOM 882 C CA . VAL A 1 113 ? 12.408 -0.572 -7.530 1.00 96.00 113 VAL A CA 1
ATOM 883 C C . VAL A 1 113 ? 12.753 -2.069 -7.540 1.00 96.00 113 VAL A C 1
ATOM 885 O O . VAL A 1 113 ? 13.763 -2.458 -6.950 1.00 96.00 113 VAL A O 1
ATOM 888 N N . LEU A 1 114 ? 11.970 -2.917 -8.219 1.00 96.94 114 LEU A N 1
ATOM 889 C CA . LEU A 1 114 ? 12.303 -4.337 -8.405 1.00 96.94 114 LEU A CA 1
ATOM 890 C C . LEU A 1 114 ? 13.621 -4.512 -9.175 1.00 96.94 114 LEU A C 1
ATOM 892 O O . LEU A 1 114 ? 14.450 -5.326 -8.768 1.00 96.94 114 LEU A O 1
ATOM 896 N N . VAL A 1 115 ? 13.851 -3.726 -10.230 1.00 95.12 115 VAL A N 1
ATOM 897 C CA . VAL A 1 115 ? 15.104 -3.757 -11.002 1.00 95.12 115 VAL A CA 1
ATOM 898 C C . VAL A 1 115 ? 16.286 -3.305 -10.156 1.00 95.12 115 VAL A C 1
ATOM 900 O O . VAL A 1 115 ? 17.289 -4.011 -10.089 1.00 95.12 115 VAL A O 1
ATOM 903 N N . GLN A 1 116 ? 16.161 -2.175 -9.452 1.00 92.81 116 GLN A N 1
ATOM 904 C CA . GLN A 1 116 ? 17.230 -1.664 -8.585 1.00 92.81 116 GLN A CA 1
ATOM 905 C C . GLN A 1 116 ? 17.644 -2.664 -7.499 1.00 92.81 116 GLN A C 1
ATOM 907 O O . GLN A 1 116 ? 18.794 -2.680 -7.068 1.00 92.81 116 GLN A O 1
ATOM 912 N N . LYS A 1 117 ? 16.707 -3.500 -7.043 1.00 93.50 117 LYS A N 1
ATOM 913 C CA . LYS A 1 117 ? 16.957 -4.537 -6.038 1.00 93.50 117 LYS A CA 1
ATOM 914 C C . LYS A 1 117 ? 17.349 -5.893 -6.625 1.00 93.50 117 LYS A C 1
ATOM 916 O O . LYS A 1 117 ? 17.526 -6.829 -5.853 1.00 93.50 117 LYS A O 1
ATOM 921 N N . GLN A 1 118 ? 17.482 -5.999 -7.950 1.00 93.62 118 GLN A N 1
ATOM 922 C CA . GLN A 1 118 ? 17.745 -7.255 -8.664 1.00 93.62 118 GLN A CA 1
ATOM 923 C C . GLN A 1 118 ? 16.697 -8.342 -8.361 1.00 93.62 118 GLN A C 1
ATOM 925 O O . GLN A 1 118 ? 16.999 -9.531 -8.312 1.00 93.62 118 GLN A O 1
ATOM 930 N N . TRP A 1 119 ? 15.451 -7.924 -8.12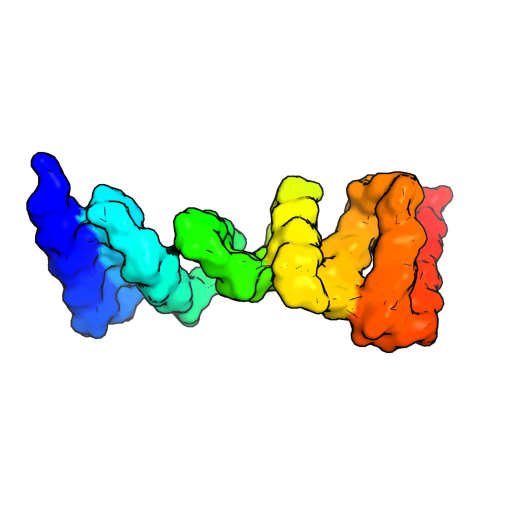9 1.00 96.31 119 TRP A N 1
ATOM 931 C CA . TRP A 1 119 ? 14.308 -8.807 -7.876 1.00 96.31 119 TRP A CA 1
ATOM 932 C C . TRP A 1 119 ? 13.354 -8.891 -9.065 1.00 96.31 119 TRP A C 1
ATOM 934 O O . TRP A 1 119 ? 12.377 -9.637 -9.004 1.00 96.31 119 TRP A O 1
ATOM 944 N N . LEU A 1 120 ? 13.603 -8.131 -10.137 1.00 95.94 120 LEU A N 1
ATOM 945 C CA . LEU A 1 120 ? 12.871 -8.288 -11.389 1.00 95.94 120 LEU A CA 1
ATOM 946 C C . LEU A 1 120 ? 13.245 -9.625 -12.042 1.00 95.94 120 LEU A C 1
ATOM 948 O O . LEU A 1 120 ? 14.424 -9.963 -12.130 1.00 95.94 120 LEU A O 1
ATOM 952 N N . LYS A 1 121 ? 12.250 -10.388 -12.500 1.00 94.81 121 LYS A N 1
ATOM 953 C CA . LYS A 1 121 ? 12.494 -11.651 -13.205 1.00 94.81 121 LYS A CA 1
ATOM 954 C C . LYS A 1 121 ? 12.841 -11.390 -14.669 1.00 94.81 121 LYS A C 1
ATOM 956 O O . LYS A 1 121 ? 12.426 -10.391 -15.252 1.00 94.81 121 LYS A O 1
ATOM 961 N N . ASN A 1 122 ? 13.564 -12.325 -15.283 1.00 92.00 122 ASN A N 1
ATOM 962 C CA . ASN A 1 122 ? 14.019 -12.197 -16.671 1.00 92.00 122 ASN A CA 1
ATOM 963 C C . ASN A 1 122 ? 12.867 -12.014 -17.675 1.00 92.00 122 ASN A C 1
ATOM 965 O O . ASN A 1 122 ? 13.004 -11.263 -18.636 1.00 92.00 122 ASN A O 1
ATOM 969 N N . ASP A 1 123 ? 11.731 -12.666 -17.443 1.00 95.44 123 ASP A N 1
ATOM 970 C CA . ASP A 1 123 ? 10.526 -12.576 -18.272 1.00 95.44 123 ASP A CA 1
ATOM 971 C C . ASP A 1 123 ? 9.723 -11.278 -18.058 1.00 95.44 123 ASP A C 1
ATOM 973 O O . ASP A 1 123 ? 8.820 -10.972 -18.832 1.00 95.44 123 ASP A O 1
ATOM 977 N N . GLU A 1 124 ? 10.065 -10.474 -17.049 1.00 96.06 124 GLU A N 1
ATOM 978 C CA . GLU A 1 124 ? 9.359 -9.231 -16.717 1.00 96.06 124 GLU A CA 1
ATOM 979 C C . GLU A 1 124 ? 10.011 -7.982 -17.337 1.00 96.06 124 GLU A C 1
ATOM 981 O O . GLU A 1 124 ? 9.399 -6.912 -17.334 1.00 96.06 124 GLU A O 1
ATOM 986 N N . TYR A 1 125 ? 11.221 -8.089 -17.902 1.00 94.62 125 TYR A N 1
ATOM 987 C CA . TYR A 1 125 ? 11.957 -6.938 -18.450 1.00 94.62 125 TYR A CA 1
ATOM 988 C C . TYR A 1 125 ? 11.221 -6.238 -19.591 1.00 94.62 125 TYR A C 1
ATOM 990 O O . TYR A 1 125 ? 11.130 -5.013 -19.598 1.00 94.62 125 TYR A O 1
ATOM 998 N N . GLU A 1 126 ? 10.659 -6.991 -20.535 1.00 95.81 126 GLU A N 1
ATOM 999 C CA . GLU A 1 126 ? 9.906 -6.404 -21.650 1.00 95.81 126 GLU A CA 1
ATOM 1000 C C . GLU A 1 126 ? 8.662 -5.656 -21.152 1.00 95.81 126 GLU A C 1
ATOM 1002 O O . GLU A 1 126 ? 8.365 -4.548 -21.610 1.00 95.81 126 GLU A O 1
ATOM 1007 N N . SER A 1 127 ? 7.969 -6.234 -20.165 1.00 96.56 127 SER A N 1
ATOM 1008 C CA . SER A 1 127 ? 6.800 -5.613 -19.537 1.00 96.56 127 SER A CA 1
ATOM 1009 C C . SER A 1 127 ? 7.178 -4.318 -18.833 1.00 96.56 127 SER A C 1
ATOM 1011 O O . SER A 1 127 ? 6.511 -3.306 -19.034 1.00 96.56 127 SER A O 1
ATOM 1013 N N . TRP A 1 128 ? 8.264 -4.325 -18.058 1.00 96.75 128 TRP A N 1
ATOM 1014 C CA . TRP A 1 128 ? 8.778 -3.124 -17.407 1.00 96.75 128 TRP A CA 1
ATOM 1015 C C . TRP A 1 128 ? 9.083 -2.020 -18.425 1.00 96.75 128 TRP A C 1
ATOM 1017 O O . TRP A 1 128 ? 8.517 -0.935 -18.312 1.00 96.75 128 TRP A O 1
ATOM 1027 N N . LEU A 1 129 ? 9.898 -2.301 -19.448 1.00 96.69 129 LEU A N 1
ATOM 1028 C CA . LEU A 1 129 ? 10.279 -1.307 -20.458 1.00 96.69 129 LEU A CA 1
ATOM 1029 C C . LEU A 1 129 ? 9.057 -0.730 -21.176 1.00 96.69 129 LEU A C 1
ATOM 1031 O O . LEU A 1 129 ? 8.923 0.486 -21.296 1.00 96.69 129 LEU A O 1
ATOM 1035 N N . THR A 1 130 ? 8.135 -1.597 -21.595 1.00 97.81 130 THR A N 1
ATOM 1036 C CA . THR A 1 130 ? 6.911 -1.194 -22.296 1.00 97.81 130 THR A CA 1
ATOM 1037 C C . THR A 1 130 ? 6.008 -0.332 -21.416 1.00 97.81 130 THR A C 1
ATOM 1039 O O . THR A 1 130 ? 5.425 0.643 -21.885 1.00 97.81 130 THR A O 1
ATOM 1042 N N . ILE A 1 131 ? 5.847 -0.692 -20.142 1.00 98.00 131 ILE A N 1
ATOM 1043 C CA . ILE A 1 131 ? 4.996 0.051 -19.207 1.00 98.00 131 ILE A CA 1
ATOM 1044 C C . ILE A 1 131 ? 5.623 1.398 -18.865 1.00 98.00 131 ILE A C 1
ATOM 1046 O O . ILE A 1 131 ? 4.919 2.405 -18.866 1.00 98.00 131 ILE A O 1
ATOM 1050 N N . THR A 1 132 ? 6.932 1.437 -18.622 1.00 97.62 132 THR A N 1
ATOM 1051 C CA . THR A 1 132 ? 7.653 2.678 -18.334 1.00 97.62 132 THR A CA 1
ATOM 1052 C C . THR A 1 132 ? 7.625 3.632 -19.527 1.00 97.62 132 THR A C 1
ATOM 1054 O O . THR A 1 132 ? 7.361 4.816 -19.330 1.00 97.62 132 THR A O 1
ATOM 1057 N N . ASP A 1 133 ? 7.800 3.136 -20.757 1.00 97.75 133 ASP A N 1
ATOM 1058 C CA . ASP A 1 133 ? 7.644 3.947 -21.973 1.00 97.75 133 ASP A CA 1
ATOM 1059 C C . ASP A 1 133 ? 6.223 4.513 -22.086 1.00 97.75 133 ASP A C 1
ATOM 1061 O O . ASP A 1 133 ? 6.028 5.713 -22.249 1.00 97.75 133 ASP A O 1
ATOM 1065 N N . LYS A 1 134 ? 5.199 3.677 -21.892 1.00 98.00 134 LYS A N 1
ATOM 1066 C CA . LYS A 1 134 ? 3.803 4.137 -21.942 1.00 98.00 134 LYS A CA 1
ATOM 1067 C C . LYS A 1 134 ? 3.450 5.141 -20.841 1.00 98.00 134 LYS A C 1
ATOM 1069 O O . LYS A 1 134 ? 2.569 5.969 -21.053 1.00 98.00 134 LYS A O 1
ATOM 1074 N N . ALA A 1 135 ? 4.086 5.050 -19.674 1.00 97.31 135 ALA A N 1
ATOM 1075 C CA . ALA A 1 135 ? 3.824 5.937 -18.545 1.00 97.31 135 ALA A CA 1
ATOM 1076 C C . ALA A 1 135 ? 4.559 7.282 -18.659 1.00 97.31 135 ALA A C 1
ATOM 1078 O O . ALA A 1 135 ? 3.974 8.323 -18.362 1.00 97.31 135 ALA A O 1
ATOM 1079 N N . TYR A 1 136 ? 5.831 7.261 -19.068 1.00 97.12 136 TYR A N 1
ATOM 1080 C CA . TYR A 1 136 ? 6.740 8.410 -18.962 1.00 97.12 136 TYR A CA 1
ATOM 1081 C C . TYR A 1 136 ? 7.508 8.738 -20.252 1.00 97.12 136 TYR A C 1
ATOM 1083 O O . TYR A 1 136 ? 8.150 9.785 -20.323 1.00 97.12 136 TYR A O 1
ATOM 1091 N N . GLY A 1 137 ? 7.434 7.882 -21.271 1.00 96.81 137 GLY A N 1
ATOM 1092 C CA . GLY A 1 137 ? 8.094 8.039 -22.566 1.00 96.81 137 GLY A CA 1
ATOM 1093 C C . GLY A 1 137 ? 9.490 7.413 -2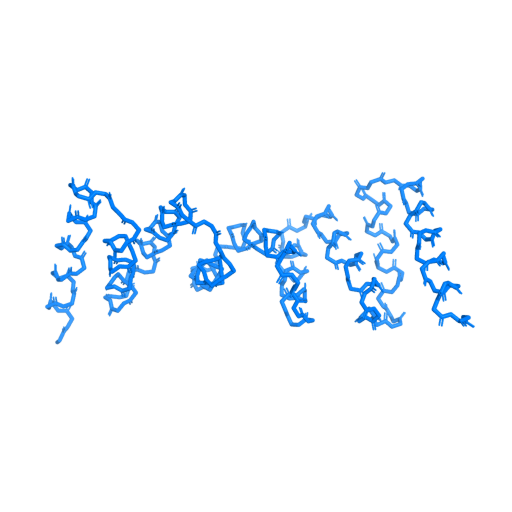2.659 1.00 96.81 137 GLY A C 1
ATOM 1094 O O . GLY A 1 137 ? 10.166 7.146 -21.663 1.00 96.81 137 GLY A O 1
ATOM 1095 N N . ALA A 1 138 ? 9.947 7.217 -23.896 1.00 93.81 138 ALA A N 1
ATOM 1096 C CA . ALA A 1 138 ? 11.184 6.505 -24.210 1.00 93.81 138 ALA A CA 1
ATOM 1097 C C . ALA A 1 138 ? 12.450 7.163 -23.635 1.00 93.81 138 ALA A C 1
ATOM 1099 O O . ALA A 1 138 ? 13.364 6.467 -23.198 1.00 93.81 138 ALA A O 1
ATOM 1100 N N . GLU A 1 139 ? 12.510 8.496 -23.584 1.00 95.00 139 GLU A N 1
ATOM 1101 C CA . GLU A 1 139 ? 13.648 9.222 -22.997 1.00 95.00 139 GLU A CA 1
ATOM 1102 C C . GLU A 1 139 ? 13.822 8.888 -21.505 1.00 95.00 139 GLU A C 1
ATOM 1104 O O . GLU A 1 139 ? 14.939 8.685 -21.016 1.00 95.00 139 GLU A O 1
ATOM 1109 N N . TYR A 1 140 ? 12.705 8.737 -20.787 1.00 94.38 140 TYR A N 1
ATOM 1110 C CA . TYR A 1 140 ? 12.716 8.321 -19.391 1.00 94.38 140 TYR A CA 1
ATOM 1111 C C . TYR A 1 140 ? 13.230 6.882 -19.240 1.00 94.38 140 TYR A C 1
ATOM 1113 O O . TYR A 1 140 ? 14.041 6.611 -18.353 1.00 94.38 140 TYR A O 1
ATOM 1121 N N . VAL A 1 141 ? 12.825 5.966 -20.130 1.00 93.62 141 VAL A N 1
ATOM 1122 C CA . VAL A 1 141 ? 13.325 4.578 -20.149 1.00 93.62 141 VAL A CA 1
ATOM 1123 C C . VAL A 1 141 ? 14.844 4.541 -20.313 1.00 93.62 141 VAL A C 1
ATOM 1125 O O . VAL A 1 141 ? 15.526 3.875 -19.532 1.00 93.62 141 VAL A O 1
ATOM 1128 N N . VAL A 1 142 ? 15.383 5.282 -21.287 1.00 92.69 142 VAL A N 1
ATOM 1129 C CA . VAL A 1 142 ? 16.834 5.363 -21.521 1.00 92.69 142 VAL A CA 1
ATOM 1130 C C . VAL A 1 142 ? 17.551 5.871 -20.271 1.00 92.69 142 VAL A C 1
ATOM 1132 O O . VAL A 1 142 ? 18.502 5.241 -19.811 1.00 92.69 142 VAL A O 1
ATOM 1135 N N . THR A 1 143 ? 17.038 6.937 -19.653 1.00 92.25 143 THR A N 1
ATOM 1136 C CA . THR A 1 143 ? 17.599 7.498 -18.413 1.00 92.25 143 THR A CA 1
ATOM 1137 C C . THR A 1 143 ? 17.650 6.467 -17.278 1.00 92.25 143 THR A C 1
ATOM 1139 O O . THR A 1 143 ? 18.644 6.379 -16.552 1.00 92.25 143 THR A O 1
ATOM 1142 N N . GLN A 1 144 ? 16.598 5.656 -17.121 1.00 91.44 144 GLN A N 1
ATOM 1143 C CA . GLN A 1 144 ? 16.568 4.606 -16.100 1.00 91.44 144 GLN A CA 1
ATOM 1144 C C . GLN A 1 144 ? 17.581 3.493 -16.384 1.00 91.44 144 GLN A C 1
ATOM 1146 O O . GLN A 1 144 ? 18.292 3.063 -15.473 1.00 91.44 144 GLN A O 1
ATOM 1151 N N . LEU A 1 145 ? 17.689 3.050 -17.640 1.00 91.06 145 LEU A N 1
ATOM 1152 C CA . LEU A 1 145 ? 18.665 2.038 -18.047 1.00 91.06 145 LEU A CA 1
ATOM 1153 C C . LEU A 1 145 ? 20.101 2.504 -17.803 1.00 91.06 145 LEU A C 1
ATOM 1155 O O . LEU A 1 145 ? 20.896 1.757 -17.235 1.00 91.06 145 LEU A O 1
ATOM 1159 N N . GLU A 1 146 ? 20.427 3.746 -18.161 1.00 91.00 146 GLU A N 1
ATOM 1160 C CA . GLU A 1 146 ? 21.743 4.327 -17.888 1.00 91.00 146 GLU A CA 1
ATOM 1161 C C . GLU A 1 146 ? 22.067 4.348 -16.394 1.00 91.00 146 GLU A C 1
ATOM 1163 O O . GLU A 1 146 ? 23.198 4.055 -15.998 1.00 91.00 146 GLU A O 1
ATOM 1168 N N . LYS A 1 147 ? 21.082 4.683 -15.554 1.00 88.44 147 LYS A N 1
ATOM 1169 C CA . LYS A 1 147 ? 21.240 4.677 -14.098 1.00 88.44 147 LYS A CA 1
ATOM 1170 C C . LYS A 1 147 ? 21.545 3.271 -13.578 1.00 88.44 147 LYS A C 1
ATOM 1172 O O . LYS A 1 147 ? 22.510 3.097 -12.842 1.00 88.44 147 LYS A O 1
ATOM 1177 N N . ILE A 1 148 ? 20.778 2.271 -14.007 1.00 87.81 148 ILE A N 1
ATOM 1178 C CA . ILE A 1 148 ? 20.975 0.872 -13.601 1.00 87.81 148 ILE A CA 1
ATOM 1179 C C . ILE A 1 148 ? 22.342 0.348 -14.059 1.00 87.81 148 ILE A C 1
ATOM 1181 O O . ILE A 1 148 ? 23.039 -0.304 -13.286 1.00 87.81 148 ILE A O 1
ATOM 1185 N N . LEU A 1 149 ? 22.755 0.658 -15.291 1.00 85.75 149 LEU A N 1
ATOM 1186 C CA . LEU A 1 149 ? 24.065 0.265 -15.817 1.00 85.75 149 LEU A CA 1
ATOM 1187 C C . LEU A 1 149 ? 25.214 0.871 -15.003 1.00 85.75 149 LEU A C 1
ATOM 1189 O O . LEU A 1 149 ? 26.169 0.167 -14.680 1.00 85.75 149 LEU A O 1
ATOM 1193 N N . LYS A 1 150 ? 25.119 2.153 -14.628 1.00 84.44 150 LYS A N 1
ATOM 1194 C CA . LYS A 1 150 ? 26.115 2.812 -13.766 1.00 84.44 150 LYS A CA 1
ATOM 1195 C C . LYS A 1 150 ? 26.195 2.156 -12.388 1.00 84.44 150 LYS A C 1
ATOM 1197 O O . LYS A 1 150 ? 27.297 1.873 -11.922 1.00 84.44 150 LYS A O 1
ATOM 1202 N N . ASP A 1 151 ? 25.047 1.874 -11.775 1.00 78.38 151 ASP A N 1
ATOM 1203 C CA . ASP A 1 151 ? 24.977 1.232 -10.459 1.00 78.38 151 ASP A CA 1
ATOM 1204 C C . ASP A 1 151 ? 25.578 -0.189 -10.492 1.00 78.38 151 ASP A C 1
ATOM 1206 O O . ASP A 1 151 ? 26.262 -0.590 -9.553 1.00 78.38 151 ASP A O 1
ATOM 1210 N N . LEU A 1 152 ? 25.402 -0.933 -11.592 1.00 70.06 152 LEU A N 1
ATOM 1211 C CA . LEU A 1 152 ? 26.005 -2.258 -11.786 1.00 70.06 152 LEU A CA 1
ATOM 1212 C C . LEU A 1 152 ? 27.530 -2.204 -11.959 1.00 70.06 152 LEU A C 1
ATOM 1214 O O . LEU A 1 15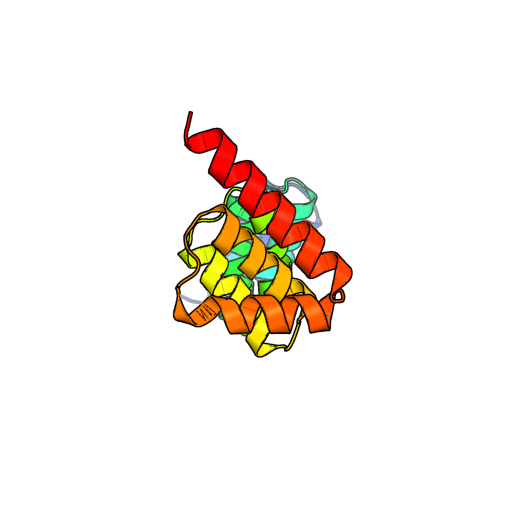2 ? 28.237 -3.047 -11.408 1.00 70.06 152 LEU A O 1
ATOM 1218 N N . ILE A 1 153 ? 28.046 -1.220 -12.700 1.00 62.56 153 ILE A N 1
ATOM 1219 C CA . ILE A 1 153 ? 29.492 -1.062 -12.932 1.00 62.56 153 ILE A CA 1
ATOM 1220 C C . ILE A 1 153 ? 30.221 -0.693 -11.632 1.00 62.56 153 ILE A C 1
ATOM 1222 O O . ILE A 1 153 ? 31.322 -1.179 -11.394 1.00 62.56 153 ILE A O 1
ATOM 1226 N N . LEU A 1 154 ? 29.605 0.114 -10.764 1.00 58.16 154 LEU A N 1
ATOM 1227 C CA . LEU A 1 154 ? 30.196 0.529 -9.484 1.00 58.16 154 LEU A CA 1
ATOM 1228 C C . LEU A 1 154 ? 30.296 -0.595 -8.440 1.00 58.16 154 LEU A C 1
ATOM 1230 O O . LEU A 1 154 ? 31.047 -0.453 -7.484 1.00 58.16 154 LEU A O 1
ATOM 1234 N N . ILE A 1 155 ? 29.562 -1.698 -8.607 1.00 53.75 155 ILE A N 1
ATOM 1235 C CA . ILE A 1 155 ? 29.617 -2.868 -7.711 1.00 53.75 155 ILE A CA 1
ATOM 1236 C C . ILE A 1 155 ? 30.688 -3.880 -8.175 1.00 53.75 155 ILE A C 1
ATOM 1238 O O . ILE A 1 155 ? 31.064 -4.777 -7.425 1.00 53.75 155 ILE A O 1
ATOM 1242 N N . ALA A 1 156 ? 31.198 -3.744 -9.405 1.00 50.34 156 ALA A N 1
ATOM 1243 C CA . ALA A 1 156 ? 32.162 -4.666 -10.009 1.00 50.34 156 ALA A CA 1
ATOM 1244 C C . ALA A 1 156 ? 33.646 -4.312 -9.749 1.00 50.34 156 ALA A C 1
ATOM 1246 O O . ALA A 1 156 ? 34.524 -4.989 -10.288 1.00 50.34 156 ALA A O 1
ATOM 1247 N N . PHE A 1 157 ? 33.924 -3.287 -8.935 1.00 43.28 157 PHE A N 1
ATOM 1248 C CA . PHE A 1 157 ? 35.259 -2.851 -8.500 1.00 43.28 157 PHE A CA 1
ATOM 1249 C C . PHE A 1 157 ? 35.341 -2.807 -6.973 1.00 43.28 157 PHE A C 1
ATOM 1251 O O . PHE A 1 157 ? 36.449 -3.065 -6.449 1.00 43.28 157 PHE A O 1
#

pLDDT: mean 93.92, std 8.98, range [43.28, 98.62]